Protein AF-A0A7J3W8L0-F1 (afdb_monomer_lite)

Secondary structure (DSSP, 8-stat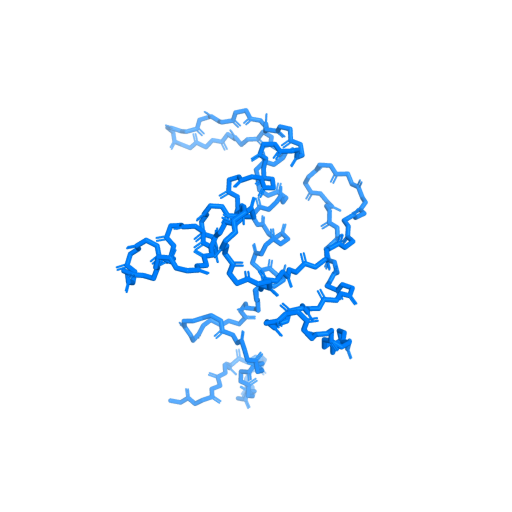e):
---EEETTEEEPPPTTBGGGSS-BHHHHHHHHHHHHTS-EEETTEEEPPPPHHHHHHHHHIIIIIHHHHHTT--SSSS--TTS---EEEEEEES-TT--EEEEEEEEETTEEEE---

Structure (mmCIF, N/CA/C/O backbone):
data_AF-A0A7J3W8L0-F1
#
_entry.id   AF-A0A7J3W8L0-F1
#
loop_
_atom_site.group_PDB
_atom_site.id
_atom_site.type_symbol
_atom_site.label_atom_id
_atom_site.label_alt_id
_atom_site.label_comp_id
_atom_site.label_asym_id
_atom_site.label_entity_id
_atom_site.label_seq_id
_atom_site.pdbx_PDB_ins_code
_atom_site.Cartn_x
_atom_site.Cartn_y
_atom_site.Cartn_z
_atom_site.occupancy
_atom_site.B_iso_or_equiv
_atom_site.auth_seq_id
_atom_site.auth_comp_id
_atom_site.auth_asym_id
_atom_site.auth_atom_id
_atom_site.pdbx_PDB_model_num
ATOM 1 N N . VAL A 1 1 ? -23.836 0.548 -14.689 1.00 49.75 1 VAL A N 1
ATOM 2 C CA . VAL A 1 1 ? -23.528 -0.833 -15.133 1.00 49.75 1 VAL A CA 1
ATOM 3 C C . VAL A 1 1 ? -22.504 -1.403 -14.158 1.00 49.75 1 VAL A C 1
ATOM 5 O O . VAL A 1 1 ? -21.490 -0.753 -13.964 1.00 49.75 1 VAL A O 1
ATOM 8 N N . LYS A 1 2 ? -22.789 -2.511 -13.456 1.00 60.12 2 LYS A N 1
ATOM 9 C CA . LYS A 1 2 ? -21.858 -3.127 -12.482 1.00 60.12 2 LYS A CA 1
ATOM 10 C C . LYS A 1 2 ? -20.989 -4.185 -13.178 1.00 60.12 2 LYS A C 1
ATOM 12 O O . LYS A 1 2 ? -21.171 -5.374 -12.947 1.00 60.12 2 LYS A O 1
ATOM 17 N N . GLY A 1 3 ? -20.113 -3.768 -14.086 1.00 71.12 3 GLY A N 1
ATOM 18 C CA . GLY A 1 3 ? -19.281 -4.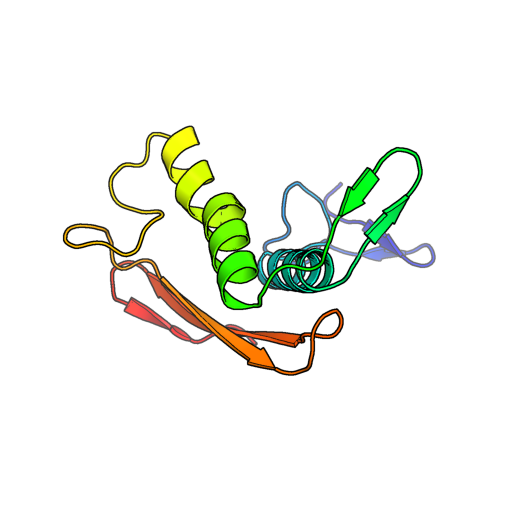704 -14.840 1.00 71.12 3 GLY A CA 1
ATOM 19 C C . GLY A 1 3 ? -18.375 -4.028 -15.859 1.00 71.12 3 GLY A C 1
ATOM 20 O O . GLY A 1 3 ? -18.498 -2.827 -16.091 1.00 71.12 3 GLY A O 1
ATOM 21 N N . TYR A 1 4 ? -17.483 -4.810 -16.456 1.00 72.75 4 TYR A N 1
ATOM 22 C CA . TYR A 1 4 ? -16.570 -4.394 -17.517 1.00 72.75 4 TYR A CA 1
ATOM 23 C C . TYR A 1 4 ? -16.712 -5.314 -18.728 1.00 72.75 4 TYR A C 1
ATOM 25 O O . TYR A 1 4 ? -17.119 -6.468 -18.594 1.00 72.75 4 TYR A O 1
ATOM 33 N N . PHE A 1 5 ? -16.404 -4.791 -19.913 1.00 80.44 5 PHE A N 1
ATOM 34 C CA . PHE A 1 5 ? -16.387 -5.587 -21.135 1.00 80.44 5 PHE A CA 1
ATOM 35 C C . PHE A 1 5 ? -15.022 -6.244 -21.316 1.00 80.44 5 PHE A C 1
ATOM 37 O O . PHE A 1 5 ? -13.997 -5.566 -21.272 1.00 80.44 5 PHE A O 1
ATOM 44 N N . ASP A 1 6 ? -15.029 -7.550 -21.552 1.00 79.44 6 ASP A N 1
ATOM 45 C CA . ASP A 1 6 ? -13.846 -8.351 -21.846 1.00 79.44 6 ASP A CA 1
ATOM 46 C C . ASP A 1 6 ? -14.192 -9.346 -22.954 1.00 79.44 6 ASP A C 1
ATOM 48 O O . ASP A 1 6 ? -15.122 -10.138 -22.811 1.00 79.44 6 ASP A O 1
ATOM 52 N N . GLY A 1 7 ? -13.510 -9.254 -24.097 1.00 81.12 7 GLY A N 1
ATOM 53 C CA . GLY A 1 7 ? -13.752 -10.146 -25.237 1.00 81.12 7 GLY A CA 1
ATOM 54 C C . GLY A 1 7 ? -15.184 -10.130 -25.799 1.00 81.12 7 GLY A C 1
ATOM 55 O O . GLY A 1 7 ? -15.595 -11.101 -26.422 1.00 81.12 7 GLY A O 1
ATOM 56 N N . GLY A 1 8 ? -15.954 -9.056 -25.582 1.00 84.56 8 GLY A N 1
ATOM 57 C CA . GLY A 1 8 ? -17.358 -8.950 -26.009 1.00 84.56 8 GLY A CA 1
ATOM 58 C C . GLY A 1 8 ? -18.384 -9.432 -24.977 1.00 84.56 8 GLY A C 1
ATOM 59 O O . GLY A 1 8 ? -19.582 -9.259 -25.191 1.00 84.56 8 GLY A O 1
ATOM 60 N N . GLU A 1 9 ? -17.938 -9.957 -23.835 1.00 86.19 9 GLU A N 1
ATOM 61 C CA . GLU A 1 9 ? -18.801 -10.354 -22.723 1.00 86.19 9 GLU A CA 1
ATOM 62 C C . GLU A 1 9 ? -18.785 -9.309 -21.602 1.00 86.19 9 GLU A C 1
ATOM 64 O O . GLU A 1 9 ? -17.750 -8.715 -21.289 1.00 86.19 9 GLU A O 1
ATOM 69 N N . LEU A 1 10 ? -19.940 -9.093 -20.967 1.00 85.12 10 LEU A N 1
ATOM 70 C CA . LEU A 1 10 ? -20.049 -8.257 -19.774 1.00 85.12 10 LEU A CA 1
ATOM 71 C C . LEU A 1 10 ? -19.717 -9.099 -18.535 1.00 85.12 10 LEU A C 1
ATOM 73 O O . LEU A 1 10 ? -20.516 -9.939 -18.122 1.00 85.12 10 LEU A O 1
ATOM 77 N N . LYS A 1 11 ? -18.561 -8.846 -17.918 1.00 83.00 11 LYS A N 1
ATOM 78 C CA . LYS A 1 11 ? -18.121 -9.514 -16.686 1.00 83.00 11 LYS A CA 1
ATOM 79 C C . LYS A 1 11 ? -18.388 -8.641 -15.457 1.00 83.00 11 LYS A C 1
ATOM 81 O O . LYS A 1 11 ? -18.286 -7.414 -15.547 1.00 83.00 11 LYS A O 1
ATOM 86 N N . PRO A 1 12 ? -18.727 -9.226 -14.293 1.00 79.19 12 PRO A N 1
ATOM 87 C CA . PRO A 1 12 ? -18.865 -8.463 -13.058 1.00 79.19 12 PRO A CA 1
ATOM 88 C C . PRO A 1 12 ? -17.509 -7.880 -12.648 1.00 79.19 12 PRO A C 1
ATOM 90 O O . PRO A 1 12 ? -16.480 -8.542 -12.773 1.00 79.19 12 PRO A O 1
ATOM 93 N N . ALA A 1 13 ? -17.501 -6.646 -12.142 1.00 70.75 13 ALA A N 1
ATOM 94 C CA . ALA A 1 13 ? -16.291 -6.081 -11.552 1.00 70.75 13 ALA A CA 1
ATOM 95 C C . ALA A 1 13 ? -15.877 -6.925 -10.330 1.00 70.75 13 ALA A C 1
ATOM 97 O O . ALA A 1 13 ? -16.763 -7.342 -9.571 1.00 70.75 13 ALA A O 1
ATOM 98 N N . PRO A 1 14 ? -14.572 -7.181 -10.122 1.00 70.94 14 PRO A N 1
ATOM 99 C CA . PRO A 1 14 ? -14.107 -7.852 -8.918 1.00 70.94 14 PRO A CA 1
ATOM 100 C C . PRO A 1 14 ? -14.636 -7.156 -7.649 1.00 70.94 14 PRO A C 1
ATOM 102 O O . PRO A 1 14 ? -14.817 -5.934 -7.639 1.00 70.94 14 PRO A O 1
ATOM 105 N N . PRO A 1 15 ? -14.913 -7.895 -6.563 1.00 67.44 15 PRO A N 1
ATOM 106 C CA . PRO A 1 15 ? -15.254 -7.263 -5.295 1.00 67.44 15 PRO A CA 1
ATOM 107 C C . PRO A 1 15 ? -14.089 -6.378 -4.819 1.00 67.44 15 PRO A C 1
ATOM 109 O O . PRO A 1 15 ? -12.925 -6.687 -5.059 1.00 67.44 15 PRO A O 1
ATOM 112 N N . ASN A 1 16 ? -14.404 -5.289 -4.112 1.00 66.44 16 ASN A N 1
ATOM 113 C CA . ASN A 1 16 ? -13.420 -4.372 -3.512 1.00 66.44 16 ASN A CA 1
ATOM 114 C C . ASN A 1 16 ? -12.508 -3.632 -4.512 1.00 66.44 16 ASN A C 1
ATOM 116 O O . ASN A 1 16 ? -11.378 -3.267 -4.185 1.00 66.44 16 ASN A O 1
ATOM 120 N N . THR A 1 17 ? -12.995 -3.382 -5.726 1.00 60.41 17 THR A N 1
ATOM 121 C CA . THR A 1 17 ? -12.308 -2.531 -6.701 1.00 60.41 17 THR A CA 1
ATOM 122 C C . THR A 1 17 ? -12.398 -1.046 -6.358 1.00 60.41 17 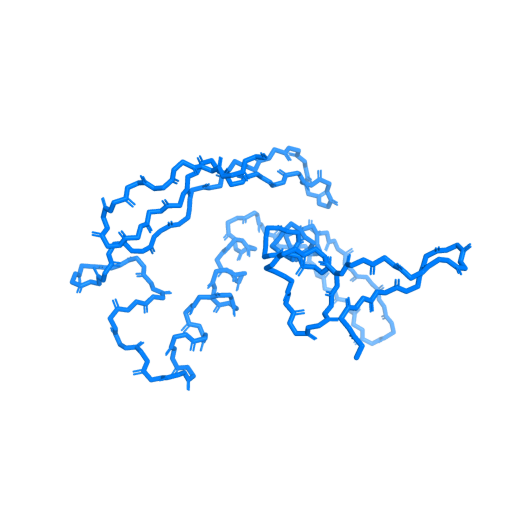THR A C 1
ATOM 124 O O . THR A 1 17 ? -13.474 -0.534 -6.040 1.00 60.41 17 THR A O 1
ATOM 127 N N . LEU A 1 18 ? -11.290 -0.328 -6.518 1.00 58.94 18 LEU A N 1
ATOM 128 C CA . LEU A 1 18 ? -11.195 1.119 -6.329 1.00 58.94 18 LEU A CA 1
ATOM 129 C C . LEU A 1 18 ? -11.956 1.893 -7.410 1.00 58.94 18 LEU A C 1
ATOM 131 O O . LEU A 1 18 ? -11.719 1.665 -8.589 1.00 58.94 18 LEU A O 1
ATOM 135 N N . CYS A 1 19 ? -12.800 2.860 -7.039 1.00 59.66 19 CYS A N 1
ATOM 136 C CA . CYS A 1 19 ? -13.343 3.888 -7.948 1.00 59.66 19 CYS A CA 1
ATOM 137 C C . CYS A 1 19 ? -13.994 3.374 -9.256 1.00 59.66 19 CYS A C 1
ATOM 139 O O . CYS A 1 19 ? -13.888 4.027 -10.290 1.00 59.66 19 CYS A O 1
ATOM 141 N N . SER A 1 20 ? -14.666 2.216 -9.243 1.00 59.50 20 SER A N 1
ATOM 142 C CA . SER A 1 20 ? -15.178 1.536 -10.459 1.00 59.50 20 SER A CA 1
ATOM 143 C C . SER A 1 20 ? -14.101 1.120 -11.478 1.00 59.50 20 SER A C 1
ATOM 145 O O . SER A 1 20 ? -14.418 0.824 -12.629 1.00 59.50 20 SER A O 1
ATOM 147 N N . SER A 1 21 ? -12.834 1.086 -11.066 1.00 65.25 21 SER A N 1
ATOM 148 C CA . SER A 1 21 ? -11.750 0.430 -11.800 1.00 65.25 21 SER A CA 1
ATOM 149 C C . SER A 1 21 ? -11.822 -1.093 -11.629 1.00 65.25 21 SER A C 1
ATOM 151 O O . SER A 1 21 ? -12.704 -1.614 -10.953 1.00 65.25 21 SER A O 1
ATOM 153 N N . LEU A 1 22 ? -10.878 -1.818 -12.227 1.00 70.50 22 LEU A N 1
ATOM 154 C CA . LEU A 1 22 ? -10.681 -3.255 -11.996 1.00 70.50 22 LEU A CA 1
ATOM 155 C C . LEU A 1 22 ? -9.527 -3.538 -11.025 1.00 70.50 22 LEU A C 1
ATOM 157 O O . LEU A 1 22 ? -9.045 -4.665 -10.952 1.00 70.50 22 LEU A O 1
ATOM 161 N N . LEU A 1 23 ? -9.063 -2.519 -10.293 1.00 77.94 23 LEU A N 1
ATOM 162 C CA . LEU A 1 23 ? -7.924 -2.623 -9.386 1.00 77.94 23 LEU A CA 1
ATOM 163 C C . LEU A 1 23 ? -8.393 -2.782 -7.943 1.00 77.94 23 LEU A C 1
ATOM 165 O O . LEU A 1 23 ? -9.060 -1.908 -7.388 1.00 77.94 23 LEU A O 1
ATOM 169 N N . THR A 1 24 ? -8.003 -3.891 -7.328 1.00 83.25 24 THR A N 1
ATOM 170 C CA . THR A 1 24 ? -8.062 -4.091 -5.880 1.00 83.25 24 THR A CA 1
ATOM 171 C C . THR A 1 24 ? -6.892 -3.368 -5.198 1.00 83.25 24 THR A C 1
ATOM 173 O O . THR A 1 24 ? -5.897 -3.025 -5.843 1.00 83.25 24 THR A O 1
ATOM 176 N N . MET A 1 25 ? -7.000 -3.104 -3.892 1.00 86.06 25 MET A N 1
ATOM 177 C CA . MET A 1 25 ? -5.978 -2.349 -3.146 1.00 86.06 25 MET A CA 1
ATOM 178 C C . MET A 1 25 ? -4.589 -2.994 -3.179 1.00 86.06 25 MET A C 1
ATOM 180 O O . MET A 1 25 ? -3.597 -2.287 -3.315 1.00 86.06 25 MET A O 1
ATOM 184 N N . ASP A 1 26 ? -4.508 -4.319 -3.083 1.00 88.31 26 ASP A N 1
ATOM 185 C CA . ASP A 1 26 ? -3.263 -5.086 -3.182 1.00 88.31 26 ASP A CA 1
ATOM 186 C C . ASP A 1 26 ? -2.611 -4.929 -4.564 1.00 88.31 26 ASP A C 1
ATOM 188 O O . ASP A 1 26 ? -1.407 -4.690 -4.657 1.00 88.31 26 ASP A O 1
ATOM 192 N N . ARG A 1 27 ? -3.410 -4.953 -5.640 1.00 89.69 27 ARG A N 1
ATOM 193 C CA . ARG A 1 27 ? -2.924 -4.721 -7.007 1.00 89.69 27 ARG A CA 1
ATOM 194 C C . ARG A 1 27 ? -2.477 -3.284 -7.222 1.00 89.69 27 ARG A C 1
ATOM 196 O O . ARG A 1 27 ? -1.431 -3.062 -7.824 1.00 89.69 27 ARG A O 1
ATOM 203 N N . ALA A 1 28 ? -3.224 -2.311 -6.707 1.00 89.50 28 ALA A N 1
ATOM 204 C CA . ALA A 1 28 ? -2.813 -0.912 -6.743 1.00 89.50 28 ALA A CA 1
ATOM 205 C C . ALA A 1 28 ? -1.495 -0.698 -5.979 1.00 89.50 28 ALA A C 1
ATOM 207 O O . ALA A 1 28 ? -0.586 -0.055 -6.501 1.00 89.50 28 ALA A O 1
ATOM 208 N N . PHE A 1 29 ? -1.359 -1.295 -4.790 1.00 93.56 29 PHE A N 1
ATOM 209 C CA . PHE A 1 29 ? -0.135 -1.246 -3.994 1.00 93.56 29 PHE A CA 1
ATOM 210 C C . PHE A 1 29 ? 1.047 -1.858 -4.753 1.00 93.56 29 PHE A C 1
ATOM 212 O O . PHE A 1 29 ? 2.086 -1.215 -4.877 1.00 93.56 29 PHE A O 1
ATOM 219 N N . GLN A 1 30 ? 0.883 -3.063 -5.311 1.00 95.62 30 GLN A N 1
ATOM 220 C CA . GLN A 1 30 ? 1.914 -3.730 -6.110 1.00 95.62 30 GLN A CA 1
ATOM 221 C C . GLN A 1 30 ? 2.345 -2.882 -7.311 1.00 95.62 30 GLN A C 1
ATOM 223 O O . GLN A 1 30 ? 3.538 -2.714 -7.556 1.00 95.62 30 GLN A O 1
ATOM 228 N N . ASN A 1 31 ? 1.383 -2.324 -8.047 1.00 94.56 31 ASN A N 1
ATOM 229 C CA . ASN A 1 31 ? 1.670 -1.516 -9.227 1.00 94.56 31 ASN A CA 1
ATOM 230 C C . ASN A 1 31 ? 2.447 -0.247 -8.863 1.00 94.56 31 ASN A C 1
ATOM 232 O O . ASN A 1 31 ? 3.435 0.067 -9.520 1.00 94.56 31 ASN A O 1
ATOM 236 N N . LEU A 1 32 ? 2.041 0.455 -7.800 1.00 95.06 32 LEU A N 1
ATOM 237 C CA . LEU A 1 32 ? 2.764 1.633 -7.320 1.00 95.06 32 LEU A CA 1
ATOM 238 C C . LEU A 1 32 ? 4.163 1.271 -6.812 1.00 95.06 32 LEU A C 1
ATOM 240 O O . LEU A 1 32 ? 5.105 2.014 -7.064 1.00 95.06 32 LEU A O 1
ATOM 244 N N . LEU A 1 33 ? 4.315 0.126 -6.142 1.00 96.88 33 LEU A N 1
ATOM 245 C CA . LEU A 1 33 ? 5.607 -0.347 -5.651 1.00 96.88 33 LEU A CA 1
ATOM 246 C C . LEU A 1 33 ? 6.578 -0.619 -6.800 1.00 96.88 33 LEU A C 1
ATOM 248 O O . LEU A 1 33 ? 7.713 -0.148 -6.778 1.00 96.88 33 LEU A O 1
ATOM 252 N N . ASN A 1 34 ? 6.118 -1.323 -7.831 1.00 96.69 34 ASN A N 1
ATOM 253 C CA . ASN A 1 34 ? 6.911 -1.584 -9.029 1.00 96.69 34 ASN A CA 1
ATOM 254 C C . ASN A 1 34 ? 7.231 -0.298 -9.784 1.00 96.69 34 ASN A C 1
ATOM 256 O O . ASN A 1 34 ? 8.365 -0.102 -10.208 1.00 96.69 34 ASN A O 1
ATOM 260 N N . MET A 1 35 ? 6.266 0.617 -9.879 1.00 95.19 35 MET A N 1
ATOM 261 C CA . MET A 1 35 ? 6.488 1.923 -10.483 1.00 95.19 35 MET A CA 1
ATOM 262 C C . MET A 1 35 ? 7.538 2.731 -9.705 1.00 95.19 35 MET A C 1
ATOM 264 O O . MET A 1 35 ? 8.454 3.262 -10.307 1.00 95.19 35 MET A O 1
ATOM 268 N N . PHE A 1 36 ? 7.484 2.816 -8.378 1.00 96.00 36 PHE A N 1
ATOM 269 C CA . PHE A 1 36 ? 8.427 3.657 -7.627 1.00 96.00 36 PHE A CA 1
ATOM 270 C C . PHE A 1 36 ? 9.853 3.108 -7.552 1.00 96.00 36 PHE A C 1
ATOM 272 O O . PHE A 1 36 ? 10.772 3.873 -7.265 1.00 96.00 36 PHE A O 1
ATOM 279 N N . THR A 1 37 ? 10.051 1.820 -7.827 1.00 97.25 37 THR A N 1
ATOM 280 C CA . THR A 1 37 ? 11.336 1.134 -7.635 1.00 97.25 37 THR A CA 1
ATOM 281 C C . THR A 1 37 ? 12.151 0.974 -8.920 1.00 97.25 37 THR A C 1
ATOM 283 O O . THR A 1 37 ? 13.219 0.377 -8.891 1.00 97.25 37 THR A O 1
ATOM 286 N N . VAL A 1 38 ? 11.714 1.555 -10.039 1.00 95.88 38 VAL A N 1
ATOM 287 C CA . VAL A 1 38 ? 12.493 1.602 -11.288 1.00 95.88 38 VAL A CA 1
ATOM 288 C C . VAL A 1 38 ? 12.707 3.037 -11.741 1.00 95.88 38 VAL A C 1
ATOM 290 O O . VAL A 1 38 ? 11.916 3.922 -11.415 1.00 95.88 38 VAL A O 1
ATOM 293 N N . ASN A 1 39 ? 13.782 3.264 -12.493 1.00 93.94 39 ASN A N 1
ATOM 294 C CA . ASN A 1 39 ? 14.003 4.546 -13.148 1.00 93.94 39 ASN A CA 1
ATOM 295 C C . ASN A 1 39 ? 12.942 4.739 -14.231 1.00 93.94 39 ASN A C 1
ATOM 297 O O . ASN A 1 39 ? 12.715 3.842 -15.047 1.00 93.94 39 ASN A O 1
ATOM 301 N N . HIS A 1 40 ? 12.338 5.921 -14.266 1.00 89.31 40 HIS A N 1
ATOM 302 C CA . HIS A 1 40 ? 11.442 6.328 -15.342 1.00 89.31 40 HIS A CA 1
ATOM 303 C C . HIS A 1 40 ? 12.076 7.459 -16.122 1.00 89.31 40 HIS A C 1
ATOM 305 O O . HIS A 1 40 ? 12.562 8.421 -15.530 1.00 89.31 40 HIS A O 1
ATOM 311 N N . SER A 1 41 ? 12.010 7.355 -17.443 1.00 88.81 41 SER A N 1
ATOM 312 C CA . SER A 1 41 ? 12.300 8.454 -18.351 1.00 88.81 41 SER A CA 1
ATOM 313 C C . SER A 1 41 ? 11.100 8.690 -19.258 1.00 88.81 41 SER A C 1
ATOM 315 O O . SER A 1 41 ? 10.435 7.758 -19.720 1.00 88.81 41 SER A O 1
ATOM 317 N N . GLY A 1 42 ? 10.776 9.956 -19.483 1.00 82.31 42 GLY A N 1
ATOM 318 C CA . GLY A 1 42 ? 9.581 10.358 -20.209 1.0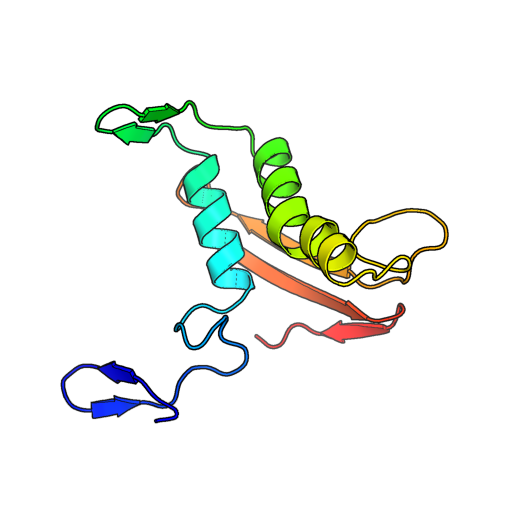0 82.31 42 GLY A CA 1
ATOM 319 C C . GLY A 1 42 ? 9.647 11.810 -20.655 1.00 82.31 42 GLY A C 1
ATOM 320 O O . GLY A 1 42 ? 10.560 12.558 -20.309 1.00 82.31 42 GLY A O 1
ATOM 321 N N . PHE A 1 43 ? 8.666 12.236 -21.452 1.00 67.12 43 PHE A N 1
ATOM 322 C CA . PHE A 1 43 ? 8.626 13.615 -21.931 1.00 67.12 43 PHE A CA 1
ATOM 323 C C . PHE A 1 43 ? 8.459 14.584 -20.748 1.00 67.12 43 PHE A C 1
ATOM 325 O O . PHE A 1 43 ? 7.390 14.658 -20.146 1.00 67.12 43 PHE A O 1
ATOM 332 N N . MET A 1 44 ? 9.533 15.324 -20.447 1.00 61.59 44 MET A N 1
ATOM 333 C CA . MET A 1 44 ? 9.666 16.297 -19.350 1.00 61.59 44 MET A CA 1
ATOM 334 C C . MET A 1 44 ? 9.715 15.721 -17.925 1.00 61.59 44 MET A C 1
ATOM 336 O O . MET A 1 44 ? 9.636 16.495 -16.972 1.00 61.59 44 MET A O 1
ATOM 340 N N . ILE A 1 45 ? 9.856 14.403 -17.749 1.00 77.25 45 ILE A N 1
ATOM 341 C CA . ILE A 1 45 ? 9.946 13.783 -16.420 1.00 77.25 45 ILE A CA 1
ATOM 342 C C . ILE A 1 45 ? 10.953 12.629 -16.468 1.00 77.25 45 ILE A C 1
ATOM 344 O O . ILE A 1 45 ? 10.649 11.572 -17.014 1.00 77.25 45 ILE A O 1
ATOM 348 N N . ASP A 1 46 ? 12.112 12.839 -15.845 1.00 87.69 46 ASP A N 1
ATOM 349 C CA . ASP A 1 46 ? 13.043 11.780 -15.456 1.00 87.69 46 ASP A CA 1
ATOM 350 C C . ASP A 1 46 ? 12.982 11.638 -13.932 1.00 87.69 46 ASP A C 1
ATOM 352 O O . ASP A 1 46 ? 13.063 12.631 -13.201 1.00 87.69 46 ASP A O 1
ATOM 356 N N . VAL A 1 47 ? 12.773 10.417 -13.444 1.00 89.69 47 VAL A N 1
ATOM 357 C CA . VAL A 1 47 ? 12.647 10.126 -12.013 1.00 89.69 47 VAL A CA 1
ATOM 358 C C . VAL A 1 47 ? 13.464 8.891 -11.691 1.00 89.69 47 VAL A C 1
ATOM 360 O O . VAL A 1 47 ? 13.184 7.803 -12.197 1.00 89.69 47 VAL A O 1
ATOM 363 N N . ASP A 1 48 ? 14.440 9.066 -10.806 1.00 94.12 48 ASP A N 1
ATOM 364 C CA . ASP A 1 48 ? 15.226 7.961 -10.276 1.00 94.12 48 ASP A CA 1
ATOM 365 C C . ASP A 1 48 ? 14.359 7.015 -9.436 1.00 94.12 48 ASP A C 1
ATOM 367 O O . ASP A 1 48 ? 13.402 7.418 -8.756 1.00 94.12 48 ASP A O 1
ATOM 371 N N . SER A 1 49 ? 14.727 5.738 -9.469 1.00 95.56 49 SER A N 1
ATOM 372 C CA . SER A 1 49 ? 14.159 4.702 -8.622 1.00 95.56 49 SER A CA 1
ATOM 373 C C . SER A 1 49 ? 14.341 5.059 -7.153 1.00 95.56 49 SER A C 1
ATOM 375 O O . SER A 1 49 ? 15.404 5.523 -6.736 1.00 95.56 49 SER A O 1
ATOM 377 N N . ARG A 1 50 ? 13.328 4.752 -6.353 1.00 96.12 50 ARG A N 1
ATOM 378 C CA . ARG A 1 50 ? 13.384 4.840 -4.896 1.00 96.12 50 ARG A CA 1
ATOM 379 C C . ARG A 1 50 ? 13.736 3.494 -4.294 1.00 96.12 50 ARG A C 1
ATOM 381 O O . ARG A 1 50 ? 13.517 2.444 -4.901 1.00 96.12 50 ARG A O 1
ATOM 388 N N . SER A 1 51 ? 14.229 3.522 -3.060 1.00 97.12 51 SER A N 1
ATOM 389 C CA . SER A 1 51 ? 14.411 2.298 -2.289 1.00 97.12 51 SER A CA 1
ATOM 390 C C . SER A 1 51 ? 13.063 1.633 -1.986 1.00 97.12 51 SER A C 1
ATOM 392 O O . SER A 1 51 ? 11.988 2.245 -2.075 1.00 97.12 51 SER A O 1
ATOM 394 N N . LEU A 1 52 ? 13.112 0.354 -1.611 1.00 96.25 52 LEU A N 1
ATOM 395 C CA . LEU A 1 52 ? 11.919 -0.396 -1.227 1.00 96.25 52 LEU A CA 1
ATOM 396 C C . LEU A 1 52 ? 11.215 0.248 -0.020 1.00 96.25 52 LEU A C 1
ATOM 398 O O . LEU A 1 52 ? 9.994 0.396 -0.030 1.00 96.25 52 LEU A O 1
ATOM 402 N N . ASP A 1 53 ? 11.973 0.658 0.998 1.00 96.69 53 ASP A N 1
ATOM 403 C CA . ASP A 1 53 ? 11.442 1.273 2.217 1.00 96.69 53 ASP A CA 1
ATOM 404 C C . ASP A 1 53 ? 10.776 2.631 1.945 1.00 96.69 53 ASP A C 1
ATOM 406 O O . ASP A 1 53 ? 9.657 2.871 2.412 1.00 96.69 53 ASP A O 1
ATOM 410 N N . GLU A 1 54 ? 11.398 3.485 1.127 1.00 97.31 54 GLU A N 1
ATOM 411 C CA . GLU A 1 54 ? 10.828 4.775 0.748 1.00 97.31 54 GLU A CA 1
ATOM 412 C C . GLU A 1 54 ? 9.539 4.578 -0.054 1.00 97.31 54 GLU A C 1
ATOM 414 O O . GLU A 1 54 ? 8.527 5.230 0.213 1.00 97.31 54 GLU A O 1
ATOM 419 N N . SER A 1 55 ? 9.546 3.628 -0.990 1.00 97.25 55 SER A N 1
ATOM 420 C CA . SER A 1 55 ? 8.384 3.304 -1.817 1.00 97.25 55 SER A CA 1
ATOM 421 C C . SER A 1 55 ? 7.213 2.805 -0.969 1.00 97.25 55 SER A C 1
ATOM 423 O O . SER A 1 55 ? 6.103 3.323 -1.090 1.00 97.25 55 SER A O 1
ATOM 425 N N . VAL A 1 56 ? 7.451 1.865 -0.047 1.00 96.44 56 VAL A N 1
ATOM 426 C CA . VAL A 1 56 ? 6.423 1.367 0.885 1.00 96.44 56 VAL A CA 1
ATOM 427 C C . VAL A 1 56 ? 5.874 2.498 1.754 1.00 96.44 56 VAL A C 1
ATOM 429 O O . VAL A 1 56 ? 4.657 2.591 1.942 1.00 96.44 56 VAL A O 1
ATOM 432 N N . ARG A 1 57 ? 6.738 3.391 2.253 1.00 96.25 57 ARG A N 1
ATOM 433 C CA . ARG A 1 57 ? 6.318 4.560 3.035 1.00 96.25 57 ARG A CA 1
ATOM 434 C C . ARG A 1 57 ? 5.431 5.500 2.219 1.00 96.25 57 ARG A C 1
ATOM 436 O O . ARG A 1 57 ? 4.375 5.898 2.707 1.00 96.25 57 ARG A O 1
ATOM 443 N N . LEU A 1 58 ? 5.827 5.846 0.993 1.00 96.38 58 LEU A N 1
ATOM 444 C CA . LEU A 1 58 ? 5.058 6.738 0.119 1.00 96.38 58 LEU A CA 1
ATOM 445 C C . LEU A 1 58 ? 3.688 6.154 -0.216 1.00 96.38 58 LEU A C 1
ATOM 447 O O . LEU A 1 58 ? 2.679 6.848 -0.105 1.00 96.38 58 LEU A O 1
ATOM 451 N N . ILE A 1 59 ? 3.634 4.871 -0.567 1.00 95.50 59 ILE A N 1
ATOM 452 C CA . ILE A 1 59 ? 2.369 4.199 -0.871 1.00 95.50 59 ILE A CA 1
ATOM 453 C C . ILE A 1 59 ? 1.490 4.151 0.376 1.00 95.50 59 ILE A C 1
ATOM 455 O O . ILE A 1 59 ? 0.323 4.510 0.294 1.00 95.50 59 ILE A O 1
ATOM 459 N N . SER A 1 60 ? 2.053 3.827 1.545 1.00 94.75 60 SER A N 1
ATOM 460 C CA . SER A 1 60 ? 1.314 3.850 2.817 1.00 94.75 60 SER A CA 1
ATOM 461 C C . SER A 1 60 ? 0.739 5.235 3.124 1.00 94.75 60 SER A C 1
ATOM 463 O O . SER A 1 60 ? -0.390 5.348 3.601 1.00 94.75 60 SER A O 1
ATOM 465 N N . MET A 1 61 ? 1.469 6.310 2.810 1.00 95.56 61 MET A N 1
ATOM 466 C CA . MET A 1 61 ? 0.930 7.664 2.918 1.00 95.56 61 MET A CA 1
ATOM 467 C C . MET A 1 61 ? -0.238 7.879 1.953 1.00 95.56 61 MET A C 1
ATOM 469 O O . MET A 1 61 ? -1.277 8.374 2.379 1.00 95.56 61 MET A O 1
ATOM 473 N N . LEU A 1 62 ? -0.100 7.489 0.683 1.00 92.69 62 LEU A N 1
ATOM 474 C CA . LEU A 1 62 ? -1.144 7.648 -0.336 1.00 92.69 62 LEU A CA 1
ATOM 475 C C . LEU A 1 62 ? -2.416 6.862 0.000 1.00 92.69 62 LEU A C 1
ATOM 477 O O . LEU A 1 62 ? -3.513 7.388 -0.153 1.00 92.69 62 LEU A O 1
ATOM 481 N N . THR A 1 63 ? -2.274 5.623 0.469 1.00 90.94 63 THR A N 1
ATOM 482 C CA . THR A 1 63 ? -3.392 4.692 0.660 1.00 90.94 63 THR A CA 1
ATOM 483 C C . THR A 1 63 ? -3.924 4.643 2.088 1.00 90.94 63 THR A C 1
ATOM 485 O O . THR A 1 63 ? -4.889 3.928 2.341 1.00 90.94 63 THR A O 1
ATOM 488 N N . SER A 1 64 ? -3.294 5.342 3.037 1.00 94.00 64 SER A N 1
ATOM 489 C CA . SER A 1 64 ? -3.681 5.304 4.450 1.00 94.00 64 SER A CA 1
ATOM 490 C C . SER A 1 64 ? -3.624 6.689 5.091 1.00 94.00 64 SER A C 1
ATOM 492 O O . SER A 1 64 ? -4.664 7.295 5.344 1.00 94.00 64 SER A O 1
ATOM 494 N N . SER A 1 65 ? -2.429 7.249 5.302 1.00 95.75 65 SER A N 1
ATOM 495 C CA . SER A 1 65 ? -2.277 8.466 6.115 1.00 95.75 65 SER A CA 1
ATOM 496 C C . SER A 1 65 ? -2.928 9.702 5.492 1.00 95.75 65 SER A C 1
ATOM 498 O O . SER A 1 65 ? -3.564 10.484 6.194 1.00 95.75 65 SER A O 1
ATOM 500 N N . ASN A 1 66 ? -2.773 9.899 4.182 1.00 95.19 66 ASN A N 1
ATOM 501 C CA . ASN A 1 66 ? -3.360 11.034 3.471 1.00 95.19 66 ASN A CA 1
ATOM 502 C C . ASN A 1 66 ? -4.879 10.897 3.390 1.00 95.19 66 ASN A C 1
ATOM 504 O O . ASN A 1 66 ? -5.576 11.890 3.576 1.00 95.19 66 ASN A O 1
ATOM 508 N N . GLN A 1 67 ? -5.383 9.678 3.182 1.00 92.75 67 GLN A N 1
ATOM 509 C CA . GLN A 1 67 ? -6.818 9.418 3.139 1.00 92.75 67 GLN A CA 1
ATOM 510 C C . GLN A 1 67 ? -7.472 9.677 4.500 1.00 92.75 67 GLN A C 1
ATOM 512 O O . GLN A 1 67 ? -8.441 10.425 4.578 1.00 92.75 67 GLN A O 1
ATOM 517 N N . ALA A 1 68 ? -6.896 9.146 5.585 1.00 95.19 68 ALA A N 1
ATOM 518 C CA . ALA A 1 68 ? -7.387 9.391 6.939 1.00 95.19 68 ALA A CA 1
ATOM 519 C C . ALA A 1 68 ? -7.416 10.893 7.267 1.00 95.19 68 ALA A C 1
ATOM 521 O O . ALA A 1 68 ? -8.421 11.400 7.758 1.00 95.19 68 ALA A O 1
ATOM 522 N N . LYS A 1 69 ? -6.353 11.630 6.911 1.00 96.06 69 LYS A N 1
ATOM 523 C CA . LYS A 1 69 ? -6.301 13.092 7.074 1.00 96.06 69 LYS A CA 1
ATOM 524 C C . LYS A 1 69 ? -7.374 13.811 6.259 1.00 96.06 69 LYS A C 1
ATOM 526 O O . LYS A 1 69 ? -8.018 14.710 6.790 1.00 96.06 69 LYS A O 1
ATOM 531 N N . LEU A 1 70 ? -7.557 13.431 4.994 1.00 96.12 70 LEU A N 1
ATOM 532 C CA . LEU A 1 70 ? -8.541 14.041 4.098 1.00 96.12 70 LEU A CA 1
ATOM 533 C C . LEU A 1 70 ? -9.975 13.846 4.612 1.00 96.12 70 LEU A C 1
ATOM 535 O O . LEU A 1 70 ? -10.798 14.747 4.494 1.00 96.12 70 LEU A O 1
ATOM 539 N N . GLU A 1 71 ? -10.252 12.694 5.219 1.00 95.69 71 GLU A N 1
ATOM 540 C CA . GLU A 1 71 ? -11.549 12.364 5.818 1.00 95.69 71 GLU A CA 1
ATOM 541 C C . GLU A 1 71 ? -11.716 12.885 7.257 1.00 95.69 71 GLU A C 1
ATOM 543 O O . GLU A 1 71 ? -12.773 12.706 7.861 1.00 95.69 71 GLU A O 1
ATOM 548 N N . GLY A 1 72 ? -10.694 13.529 7.834 1.00 96.44 72 GLY A N 1
ATOM 549 C CA . GLY A 1 72 ? -10.721 14.005 9.220 1.00 96.44 72 GLY A CA 1
ATOM 550 C C . GLY A 1 72 ? -10.675 12.887 10.271 1.00 96.44 72 GLY A C 1
ATOM 551 O O . GLY A 1 72 ? -11.027 13.113 11.429 1.00 96.44 72 GLY A O 1
ATOM 552 N N . LEU A 1 73 ? -10.242 11.682 9.894 1.00 95.75 73 LEU A N 1
ATOM 553 C CA . LEU A 1 73 ? -10.073 10.546 10.795 1.00 95.75 73 LEU A CA 1
ATOM 554 C C . LEU A 1 73 ? -8.742 10.673 11.541 1.00 95.75 73 LEU A C 1
ATOM 556 O O . LEU A 1 73 ? -7.667 10.523 10.964 1.00 95.75 73 LEU A O 1
ATOM 560 N N . THR A 1 74 ? -8.817 10.942 12.842 1.00 95.62 74 THR A N 1
ATOM 561 C CA . THR A 1 74 ? -7.644 11.178 13.700 1.00 95.62 74 THR A CA 1
ATOM 562 C C . THR A 1 74 ? -7.170 9.939 14.457 1.00 95.62 74 THR A C 1
ATOM 564 O O . THR A 1 74 ? -6.125 9.986 15.095 1.00 95.62 74 THR A O 1
ATOM 567 N N . ASP A 1 75 ? -7.927 8.840 14.399 1.00 96.44 75 ASP A N 1
ATOM 568 C CA . ASP A 1 75 ? -7.695 7.617 15.175 1.00 96.44 75 ASP A CA 1
ATOM 569 C C . ASP A 1 75 ? -7.074 6.466 14.364 1.00 96.44 75 ASP A C 1
ATOM 571 O O . ASP A 1 75 ? -6.977 5.350 14.874 1.00 96.44 75 ASP A O 1
ATOM 575 N N . ARG A 1 76 ? -6.690 6.701 13.101 1.00 96.38 76 ARG A N 1
ATOM 576 C CA . ARG A 1 76 ? -6.136 5.686 12.186 1.00 96.38 76 ARG A CA 1
ATOM 577 C C . ARG A 1 76 ? -5.277 6.305 11.085 1.00 96.38 76 ARG A C 1
ATOM 579 O O . ARG A 1 76 ? -5.155 7.519 10.977 1.00 96.38 76 ARG A O 1
ATOM 586 N N . GLY A 1 77 ? -4.711 5.452 10.233 1.00 94.25 77 GLY A N 1
ATOM 587 C CA . GLY A 1 77 ? -3.937 5.868 9.059 1.00 94.25 77 GLY A CA 1
ATOM 588 C C . GLY A 1 77 ? -2.423 5.917 9.282 1.00 94.25 77 GLY A C 1
ATOM 589 O O . GLY A 1 77 ? -1.666 6.112 8.331 1.00 94.25 77 GLY A O 1
ATOM 590 N N . VAL A 1 78 ? -1.972 5.733 10.526 1.00 95.75 78 VAL A N 1
ATOM 591 C CA . VAL A 1 78 ? -0.561 5.681 10.937 1.00 95.75 78 VAL A CA 1
ATOM 592 C C . VAL A 1 78 ? -0.369 4.642 12.044 1.00 95.75 78 VAL A C 1
ATOM 594 O O . VAL A 1 78 ? -1.300 4.346 12.793 1.00 95.75 78 VAL A O 1
ATOM 597 N N . ILE A 1 79 ? 0.843 4.092 12.153 1.00 95.44 79 ILE A N 1
ATOM 598 C CA . ILE A 1 79 ? 1.215 3.145 13.212 1.00 95.44 79 ILE A CA 1
ATOM 599 C C . ILE A 1 79 ? 1.880 3.928 14.344 1.00 95.44 79 ILE A C 1
ATOM 601 O O . ILE A 1 79 ? 3.091 4.134 14.340 1.00 95.44 79 ILE A O 1
ATOM 605 N N . GLU A 1 80 ? 1.081 4.378 15.307 1.00 96.19 80 GLU A N 1
ATOM 606 C CA . GLU A 1 80 ? 1.544 5.158 16.459 1.00 96.19 80 GLU A CA 1
ATOM 607 C C . GLU A 1 80 ? 0.769 4.787 17.731 1.00 96.19 80 GLU A C 1
ATOM 609 O O . GLU A 1 80 ? -0.322 4.210 17.688 1.00 96.19 80 GLU A O 1
ATOM 614 N N . LYS A 1 81 ? 1.332 5.117 18.899 1.00 96.31 81 LYS A N 1
ATOM 615 C CA . LYS A 1 81 ? 0.682 4.854 20.189 1.00 96.31 81 LYS A CA 1
ATOM 616 C C . LYS A 1 81 ? -0.643 5.619 20.280 1.00 96.31 81 LYS A C 1
ATOM 618 O O . LYS A 1 81 ? -0.668 6.832 20.115 1.00 96.31 81 LYS A O 1
ATOM 623 N N . GLY A 1 82 ? -1.717 4.914 20.635 1.00 95.69 82 GLY A N 1
ATOM 624 C CA . GLY A 1 82 ? -3.054 5.497 20.799 1.00 95.69 82 GLY A CA 1
ATOM 625 C C . GLY A 1 82 ? -3.932 5.439 19.545 1.00 95.69 82 GLY A C 1
ATOM 626 O O . GLY A 1 82 ? -5.111 5.764 19.639 1.00 95.69 82 GLY A O 1
ATOM 627 N N . MET A 1 83 ? -3.396 4.978 18.411 1.00 96.81 83 MET A N 1
ATOM 628 C CA . MET A 1 83 ? -4.173 4.730 17.195 1.00 96.81 83 MET A CA 1
ATOM 629 C C . MET A 1 83 ? -4.901 3.385 17.261 1.00 96.81 83 MET A C 1
ATOM 631 O O . MET A 1 83 ? -4.474 2.461 17.961 1.00 96.81 83 MET A O 1
ATOM 635 N N . LYS A 1 84 ? -5.993 3.252 16.501 1.00 96.88 84 LYS A N 1
ATOM 636 C CA . LYS A 1 84 ? -6.641 1.957 16.282 1.00 96.88 84 LYS A CA 1
ATOM 637 C C . LYS A 1 84 ? -5.668 0.989 15.623 1.00 96.88 84 LYS A C 1
ATOM 639 O O . LYS A 1 84 ? -4.936 1.347 14.703 1.00 96.88 84 LYS A O 1
ATOM 644 N N . ALA A 1 85 ? -5.706 -0.259 16.079 1.00 96.44 85 ALA A N 1
ATOM 645 C CA . ALA A 1 85 ? -4.906 -1.350 15.538 1.00 96.44 85 ALA A CA 1
ATOM 646 C C . ALA A 1 85 ? -5.507 -1.883 14.223 1.00 96.44 85 ALA A C 1
ATOM 648 O O . ALA A 1 85 ? -5.893 -3.050 14.133 1.00 96.44 85 ALA A O 1
ATOM 649 N N . ASP A 1 86 ? -5.592 -0.998 13.230 1.00 95.50 86 ASP A N 1
ATOM 650 C CA . ASP A 1 86 ? -5.982 -1.295 11.856 1.00 95.50 86 ASP A CA 1
ATOM 651 C C . ASP A 1 86 ? -4.703 -1.422 11.016 1.00 95.50 86 ASP A C 1
ATOM 653 O O . ASP A 1 86 ? -4.055 -0.427 10.690 1.00 95.50 86 ASP A O 1
ATOM 657 N N . LEU A 1 87 ? -4.292 -2.655 10.717 1.00 94.75 87 LEU A N 1
ATOM 658 C CA . LEU A 1 87 ? -3.008 -2.964 10.082 1.00 94.75 87 LEU A CA 1
ATOM 659 C C . LEU A 1 87 ? -3.202 -3.917 8.905 1.00 94.75 87 LEU A C 1
ATOM 661 O O . LEU A 1 87 ? -4.085 -4.769 8.908 1.00 94.75 87 LEU A O 1
ATOM 665 N N . THR A 1 88 ? -2.321 -3.826 7.914 1.00 93.38 88 THR A N 1
ATOM 666 C CA . THR A 1 88 ? -2.206 -4.833 6.853 1.00 93.38 88 THR A CA 1
ATOM 667 C C . THR A 1 88 ? -0.785 -5.372 6.849 1.00 93.38 88 THR A C 1
ATOM 669 O O . THR A 1 88 ? 0.170 -4.601 6.815 1.00 93.38 88 THR A O 1
ATOM 672 N N . VAL A 1 89 ? -0.649 -6.695 6.900 1.00 93.81 89 VAL A N 1
ATOM 673 C CA . VAL A 1 89 ? 0.640 -7.385 6.823 1.00 93.81 89 VAL A CA 1
ATOM 674 C C . VAL A 1 89 ? 0.825 -7.878 5.398 1.00 93.81 89 VAL A C 1
ATOM 676 O O . VAL A 1 89 ? 0.014 -8.657 4.891 1.00 93.81 89 VAL A O 1
ATOM 679 N N . LEU A 1 90 ? 1.892 -7.409 4.758 1.00 93.94 90 LEU A N 1
ATOM 680 C CA . LEU A 1 90 ? 2.215 -7.726 3.374 1.00 93.94 90 LEU A CA 1
ATOM 681 C C . LEU A 1 90 ? 3.435 -8.645 3.310 1.00 93.94 90 LEU A C 1
ATOM 683 O O . LEU A 1 90 ? 4.434 -8.411 3.988 1.00 93.94 90 LEU A O 1
ATOM 687 N N . ARG A 1 91 ? 3.365 -9.649 2.439 1.00 95.94 91 ARG A N 1
ATOM 688 C CA . ARG A 1 91 ? 4.530 -10.350 1.901 1.00 95.94 91 ARG A CA 1
ATOM 689 C C . ARG A 1 91 ? 4.885 -9.698 0.571 1.00 95.94 91 ARG A C 1
ATOM 691 O O . ARG A 1 91 ? 4.034 -9.612 -0.313 1.00 95.94 91 ARG A O 1
ATOM 698 N N . ILE A 1 92 ? 6.125 -9.239 0.456 1.00 96.62 92 ILE A N 1
ATOM 699 C CA . ILE A 1 92 ? 6.675 -8.624 -0.752 1.00 96.62 92 ILE A CA 1
ATOM 700 C C . ILE A 1 92 ? 7.860 -9.483 -1.184 1.00 96.62 92 ILE A C 1
ATOM 702 O O . ILE A 1 92 ? 8.802 -9.664 -0.415 1.00 96.62 92 ILE A O 1
ATOM 706 N N . GLU A 1 93 ? 7.792 -10.028 -2.392 1.00 97.50 93 GLU A N 1
ATOM 707 C CA . GLU A 1 93 ? 8.809 -10.918 -2.961 1.00 97.50 93 GLU A CA 1
ATOM 708 C C . GLU A 1 93 ? 9.163 -10.466 -4.379 1.00 97.50 93 GLU A C 1
ATOM 710 O O . GLU A 1 93 ? 8.333 -9.875 -5.068 1.00 97.50 93 GLU A O 1
ATOM 715 N N . GLY A 1 94 ? 10.387 -10.757 -4.819 1.00 96.88 94 GLY A N 1
ATOM 716 C CA . GLY A 1 94 ? 10.902 -10.360 -6.129 1.00 96.88 94 GLY A CA 1
ATOM 717 C C . GLY A 1 94 ? 11.936 -9.243 -6.039 1.00 96.88 94 GLY A C 1
ATOM 718 O O . GLY A 1 94 ? 12.618 -9.090 -5.024 1.00 96.88 94 GLY A O 1
ATOM 719 N N . GLU A 1 95 ? 12.054 -8.481 -7.118 1.00 97.06 95 GLU A N 1
ATOM 720 C CA . GLU A 1 95 ? 13.062 -7.439 -7.302 1.00 97.06 95 GLU A CA 1
ATOM 721 C C . GLU A 1 95 ? 12.423 -6.129 -7.798 1.00 97.06 95 GLU A C 1
ATOM 723 O O . GLU A 1 95 ? 11.282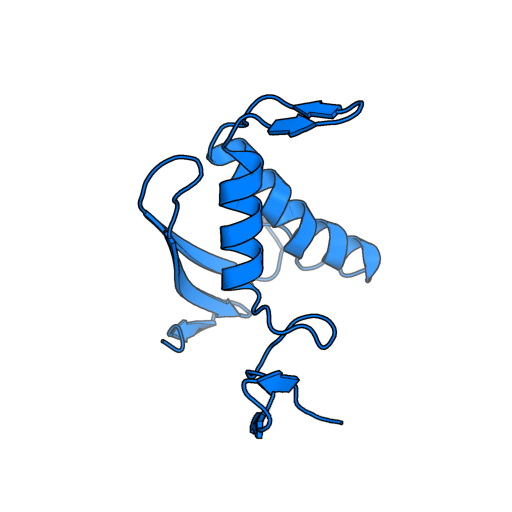 -6.157 -8.271 1.00 97.06 95 GLU A O 1
ATOM 728 N N . PRO A 1 96 ? 13.119 -4.981 -7.684 1.00 96.94 96 PRO A N 1
ATOM 729 C CA . PRO A 1 96 ? 12.630 -3.686 -8.160 1.00 96.94 96 PRO A CA 1
ATOM 730 C C . PRO A 1 96 ? 11.990 -3.738 -9.555 1.00 96.94 96 PRO A C 1
ATOM 732 O O . PRO A 1 96 ? 12.561 -4.284 -10.496 1.00 96.94 96 PRO A O 1
ATOM 735 N N . GLY A 1 97 ? 10.774 -3.198 -9.681 1.00 95.56 97 GLY A N 1
ATOM 736 C CA . GLY A 1 97 ? 9.965 -3.259 -10.908 1.00 95.56 97 GLY A CA 1
ATOM 737 C C . GLY A 1 97 ? 9.180 -4.553 -11.138 1.00 95.56 97 GLY A C 1
ATOM 738 O O . GLY A 1 97 ? 8.234 -4.547 -11.925 1.00 95.56 97 GLY A O 1
ATOM 739 N N . CYS A 1 98 ? 9.517 -5.637 -10.437 1.00 97.12 98 CYS A N 1
ATOM 740 C CA . CYS A 1 98 ? 8.922 -6.966 -10.595 1.00 97.12 98 CYS A CA 1
ATOM 741 C C . CYS A 1 98 ? 8.492 -7.594 -9.256 1.00 97.12 98 CYS A C 1
ATOM 743 O O . CYS A 1 98 ? 8.473 -8.818 -9.113 1.00 97.12 98 CYS A O 1
ATOM 745 N N . PHE A 1 99 ? 8.129 -6.785 -8.263 1.00 97.50 99 PHE A N 1
ATOM 746 C CA . PHE A 1 99 ? 7.594 -7.280 -7.003 1.00 97.50 99 PHE A CA 1
ATOM 747 C C . PHE A 1 99 ? 6.210 -7.904 -7.178 1.00 97.50 99 PHE A C 1
ATOM 749 O O . PHE A 1 99 ? 5.328 -7.371 -7.865 1.00 97.50 99 PHE A O 1
ATOM 756 N N . ASN A 1 100 ? 6.012 -9.007 -6.464 1.00 96.6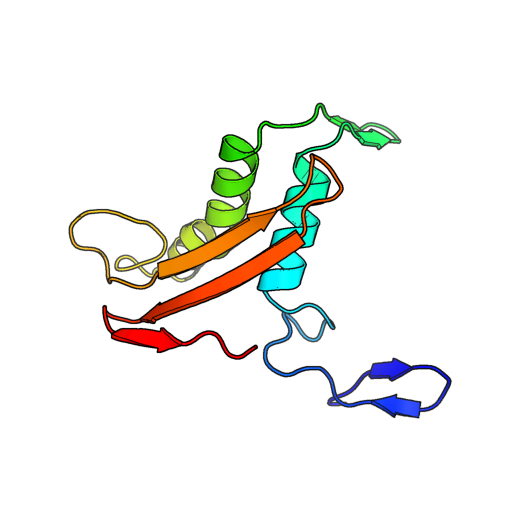9 100 ASN A N 1
ATOM 757 C CA . ASN A 1 100 ? 4.723 -9.609 -6.185 1.00 96.69 100 ASN A CA 1
ATOM 758 C C . ASN A 1 100 ? 4.335 -9.295 -4.736 1.00 96.69 100 ASN A C 1
ATOM 760 O O . ASN A 1 100 ? 5.128 -9.516 -3.817 1.00 96.69 100 ASN A O 1
ATOM 764 N N . VAL A 1 101 ? 3.120 -8.784 -4.530 1.00 95.00 101 VAL A N 1
ATOM 765 C CA . VAL A 1 101 ? 2.621 -8.405 -3.202 1.00 95.00 101 VAL A CA 1
ATOM 766 C C . VAL A 1 101 ? 1.431 -9.277 -2.840 1.00 95.00 101 VAL A C 1
ATOM 768 O O . VAL A 1 101 ? 0.483 -9.409 -3.611 1.00 95.00 101 VAL A O 1
ATOM 771 N N . LYS A 1 102 ? 1.461 -9.847 -1.635 1.00 94.19 102 LYS A N 1
ATOM 772 C CA . LYS A 1 102 ? 0.364 -10.637 -1.078 1.00 94.19 102 LYS A CA 1
ATOM 773 C C . LYS A 1 102 ? -0.019 -10.122 0.304 1.00 94.19 102 LYS A C 1
ATOM 775 O O . LYS A 1 102 ? 0.845 -9.880 1.144 1.00 94.19 102 LYS A O 1
ATOM 780 N N . VAL A 1 103 ? -1.320 -10.002 0.556 1.00 92.50 103 VAL A N 1
ATOM 781 C CA . VAL A 1 103 ? -1.850 -9.724 1.896 1.00 92.50 103 VAL A CA 1
ATOM 782 C C . VAL A 1 103 ? -1.849 -11.021 2.703 1.00 92.50 103 VAL A C 1
ATOM 784 O O . VAL A 1 103 ? -2.600 -11.946 2.405 1.00 92.50 103 VAL A O 1
ATOM 787 N N . GLU A 1 104 ? -1.000 -11.098 3.723 1.00 93.69 104 GLU A N 1
ATOM 788 C CA . GLU A 1 104 ? -0.924 -12.256 4.626 1.00 93.69 104 GLU A CA 1
ATOM 789 C C . GLU A 1 104 ? -1.971 -12.162 5.740 1.00 93.69 104 GLU A C 1
ATOM 791 O O . GLU A 1 104 ? -2.575 -13.159 6.141 1.00 93.69 104 GLU A O 1
ATOM 796 N N . ALA A 1 105 ? -2.215 -10.946 6.229 1.00 92.50 105 ALA A N 1
ATOM 797 C CA . ALA A 1 105 ? -3.217 -10.686 7.248 1.00 92.50 105 ALA A CA 1
ATOM 798 C C . ALA A 1 105 ? -3.746 -9.256 7.155 1.00 92.50 105 ALA A C 1
ATOM 800 O O . ALA A 1 105 ? -3.005 -8.316 6.859 1.00 92.50 105 ALA A O 1
ATOM 801 N N . THR A 1 106 ? -5.016 -9.095 7.508 1.00 93.12 106 THR A N 1
ATOM 802 C CA . THR A 1 106 ? -5.620 -7.793 7.783 1.00 93.12 106 THR A CA 1
ATOM 803 C C . THR A 1 106 ? -6.053 -7.790 9.237 1.00 93.12 106 THR A C 1
ATOM 805 O O . THR A 1 106 ? -6.735 -8.700 9.686 1.00 93.12 106 THR A O 1
ATOM 808 N N . ILE A 1 107 ? -5.637 -6.794 10.001 1.00 95.38 107 ILE A N 1
ATOM 809 C CA . ILE A 1 107 ? -5.978 -6.638 11.412 1.00 95.38 107 ILE A CA 1
ATOM 810 C C . ILE A 1 107 ? -6.899 -5.429 11.498 1.00 95.38 107 ILE A C 1
ATOM 812 O O . ILE A 1 107 ? -6.547 -4.375 10.980 1.00 95.38 107 ILE A O 1
ATOM 816 N N . VAL A 1 108 ? -8.069 -5.577 12.114 1.00 95.44 108 VAL A N 1
ATOM 817 C CA . VAL A 1 108 ? -9.046 -4.490 12.282 1.00 95.44 108 VAL A CA 1
ATOM 818 C C . VAL A 1 108 ? -9.410 -4.390 13.754 1.00 95.44 108 VAL A C 1
ATOM 820 O O . VAL A 1 108 ? -9.887 -5.358 14.346 1.00 95.44 108 VAL A O 1
ATOM 823 N N . GLY A 1 109 ? -9.141 -3.243 14.373 1.00 95.12 109 GLY A N 1
ATOM 824 C CA . GLY A 1 109 ? -9.341 -3.027 15.804 1.00 95.12 109 GLY A CA 1
ATOM 825 C C . GLY A 1 109 ? -8.593 -4.037 16.682 1.00 95.12 109 GLY A C 1
ATOM 826 O O . GLY A 1 109 ? -9.065 -4.366 17.766 1.00 95.12 109 GLY A O 1
ATOM 827 N N . GLY A 1 110 ? -7.462 -4.570 16.209 1.00 94.06 110 GLY A N 1
ATOM 828 C CA . GLY A 1 110 ? -6.694 -5.617 16.893 1.00 94.06 110 GLY A CA 1
ATOM 829 C C . GLY A 1 110 ? -7.170 -7.052 16.630 1.00 94.06 110 GLY A C 1
ATOM 830 O O . GLY A 1 110 ? -6.539 -7.992 17.108 1.00 94.06 110 GLY A O 1
ATOM 831 N N . VAL A 1 111 ? -8.237 -7.251 15.851 1.00 95.69 111 VAL A N 1
ATOM 832 C CA . VAL A 1 111 ? -8.736 -8.581 15.468 1.00 95.69 111 VAL A CA 1
ATOM 833 C C . VAL A 1 111 ? -8.134 -8.997 14.130 1.00 95.69 111 VAL A C 1
ATOM 835 O O . VAL A 1 111 ? -8.274 -8.287 13.137 1.00 95.69 111 VAL A O 1
ATOM 838 N N . ILE A 1 112 ? -7.487 -10.163 14.086 1.00 93.69 112 ILE A N 1
ATOM 839 C CA . ILE A 1 112 ? -6.908 -10.711 12.854 1.00 93.69 112 ILE A CA 1
ATOM 840 C C . ILE A 1 112 ? -8.018 -11.300 11.978 1.00 93.69 112 ILE A C 1
ATOM 842 O O . ILE A 1 112 ? -8.655 -12.292 12.335 1.00 93.69 112 ILE A O 1
ATOM 846 N N . LEU A 1 113 ? -8.190 -10.729 10.794 1.00 85.88 113 LEU A N 1
ATOM 847 C CA . LEU A 1 113 ? -8.957 -11.275 9.686 1.00 85.88 113 LEU A CA 1
ATOM 848 C C . LEU A 1 113 ? -7.964 -12.012 8.772 1.00 85.88 113 LEU A C 1
ATOM 850 O O . LEU A 1 113 ? -7.044 -11.407 8.214 1.00 85.88 113 LEU A O 1
ATOM 854 N N . LYS A 1 114 ? -8.086 -13.341 8.664 1.00 66.81 114 LYS A N 1
ATOM 855 C CA . LYS A 1 114 ? -7.232 -14.127 7.757 1.00 66.81 114 LYS A CA 1
ATOM 856 C C . LYS A 1 114 ? -7.429 -13.644 6.320 1.00 66.81 114 LYS A C 1
ATOM 858 O O . LYS A 1 114 ? -8.569 -13.438 5.905 1.00 66.81 114 LYS A O 1
ATOM 863 N N . GLY A 1 115 ? -6.318 -13.476 5.596 1.00 55.47 115 GLY A N 1
ATOM 864 C CA . GLY A 1 115 ? -6.320 -13.036 4.205 1.00 55.47 115 GLY A CA 1
ATOM 865 C C . GLY A 1 115 ? -7.250 -13.908 3.366 1.00 55.47 115 GLY A C 1
ATOM 866 O O . GLY A 1 115 ? -7.073 -15.124 3.302 1.00 55.47 115 GLY A O 1
ATOM 867 N N . LEU A 1 116 ? -8.264 -13.282 2.770 1.00 48.91 116 LEU A N 1
ATOM 868 C CA . LEU A 1 116 ? -9.054 -13.874 1.698 1.00 48.91 116 LEU A CA 1
ATOM 869 C C . LEU A 1 116 ? -8.100 -14.038 0.508 1.00 48.91 116 LEU A C 1
ATOM 871 O O . LEU A 1 116 ? -7.826 -13.067 -0.194 1.00 48.91 116 LEU A O 1
ATOM 875 N N . SER A 1 117 ? -7.516 -15.229 0.369 1.00 45.47 117 SER A N 1
ATOM 876 C CA . SER A 1 117 ? -6.803 -15.654 -0.840 1.00 45.47 117 SER A CA 1
ATOM 877 C C . SER A 1 117 ? -7.792 -16.037 -1.926 1.00 45.47 117 SER A C 1
ATOM 879 O O . SER A 1 117 ? -8.681 -16.855 -1.589 1.00 45.47 117 SER A O 1
#

pLDDT: mean 87.85, std 12.81, range [45.47, 97.5]

Sequence (117 aa):
VKGYFDGGELKPAPPNTLCSSLLTMDRAFQNLLNMFTVNHSGFMIDVDSRSLDESVRLISMLTSSNQAKLEGLTDRGVIEKGMKADLTVLRIEGEPGCFNVKVEATIVGGVILKGLS

Radius of gyration: 16.59 Å; chains: 1; bounding box: 39×32×47 Å

Foldseek 3Di:
DQADDDPNDTHGQDPQDPPSDNDHLQRVLQQQLLVQQCWDDDDVDTDHHDDSVVSNVVSLCVVFVVVCVVVVNPQTSDPDPRHFPFDWDWDWDDHRNDIDIDTQWTAGSNRTDGDPD